Protein AF-A0A9C8K9I1-F1 (afdb_monomer)

Mean predicted aligned error: 13.5 Å

Foldseek 3Di:
DPPPPDPLPQDAEDDPVDPDPRYPDYPDPVVVVVVVVVVVVVVVVVVVVVCVVVVVVVVVD

Sequence (61 aa):
MDKKETDENTEFIKDENEPKRNYIFQNNSITKIATIIVVAFLILIIIGLVASGTSFFSSDL

Solvent-accessible surface area (backbone atoms only — not comparable to full-atom values): 3881 Å² total; per-residue (Å²): 132,88,82,86,72,79,90,69,85,60,44,69,68,41,53,90,90,51,95,68,89,52,40,81,39,69,76,43,71,64,59,56,52,52,52,52,54,54,53,52,52,53,52,51,51,52,51,50,51,52,51,51,54,53,50,57,60,61,73,77,108

Radius of gyration: 23.31 Å; Cα c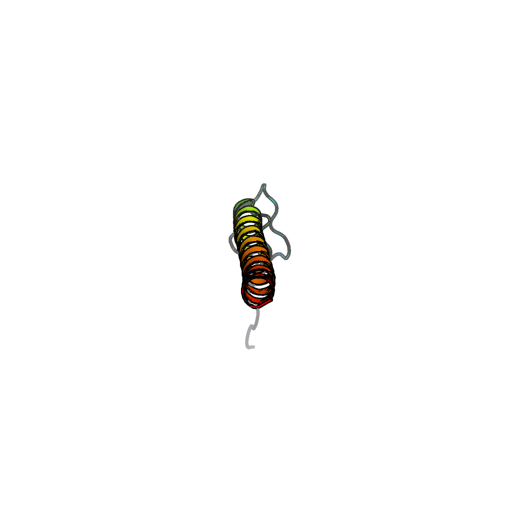ontacts (8 Å, |Δi|>4): 26; chains: 1; bounding box: 36×41×66 Å

Secondary structure (DSSP, 8-state):
----------EEEE-TT---S-EEEE--HHHHHHHHHHHHHHHHHHHHHHHHHHHHHHH--

pLDDT: mean 73.96, std 16.76, range [37.28, 98.25]

Structure (mmCIF, N/CA/C/O backbone):
data_AF-A0A9C8K9I1-F1
#
_entry.id   AF-A0A9C8K9I1-F1
#
loop_
_atom_site.group_PDB
_atom_site.id
_atom_site.type_symbol
_atom_site.label_atom_id
_atom_site.label_alt_id
_atom_site.label_comp_id
_atom_site.label_asym_id
_atom_site.label_entity_id
_atom_site.label_seq_id
_atom_site.pdbx_PDB_ins_code
_atom_site.Cartn_x
_atom_site.Cartn_y
_atom_site.Cartn_z
_atom_site.occupancy
_atom_site.B_iso_or_equiv
_atom_site.auth_seq_id
_atom_site.auth_comp_id
_atom_site.auth_asym_id
_atom_site.auth_atom_id
_atom_site.pdbx_PDB_model_num
ATOM 1 N N . MET A 1 1 ? -10.990 -36.367 36.050 1.00 37.28 1 MET A N 1
ATOM 2 C CA . MET A 1 1 ? -11.794 -35.777 34.962 1.00 37.28 1 MET A CA 1
ATOM 3 C C . MET A 1 1 ? -11.042 -34.536 34.517 1.00 37.28 1 MET A C 1
ATOM 5 O O . MET A 1 1 ? -11.079 -33.541 35.229 1.00 37.28 1 MET A O 1
ATOM 9 N N . ASP A 1 2 ? -10.245 -34.640 33.451 1.00 52.28 2 ASP A N 1
ATOM 10 C CA . ASP A 1 2 ? -9.497 -33.504 32.902 1.00 52.28 2 ASP A CA 1
ATOM 11 C C . ASP A 1 2 ? -10.484 -32.496 32.320 1.00 52.28 2 ASP A C 1
ATOM 13 O O . ASP A 1 2 ? -11.133 -32.742 31.303 1.00 52.28 2 ASP A O 1
ATOM 17 N N . LYS A 1 3 ? -10.649 -31.373 33.016 1.00 49.00 3 LYS A N 1
ATOM 18 C CA . LYS A 1 3 ? -11.54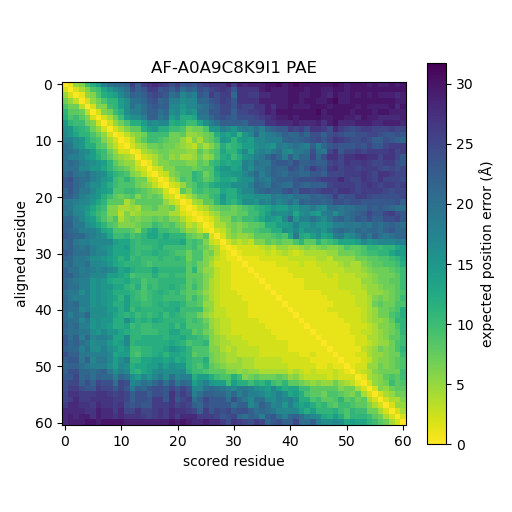1 -30.293 32.612 1.00 49.00 3 LYS A CA 1
ATOM 19 C C . LYS A 1 3 ? -10.831 -29.467 31.540 1.00 49.00 3 LYS A C 1
ATOM 21 O O . LYS A 1 3 ? -10.163 -28.487 31.846 1.00 49.00 3 LYS A O 1
ATOM 26 N N . LYS A 1 4 ? -10.955 -29.890 30.280 1.00 61.47 4 LYS A N 1
ATOM 27 C CA . LYS A 1 4 ? -10.665 -29.037 29.121 1.00 61.47 4 LYS A CA 1
ATOM 28 C C . LYS A 1 4 ? -11.849 -28.105 28.893 1.00 61.47 4 LYS A C 1
ATOM 30 O O . LYS A 1 4 ? -12.691 -28.370 28.050 1.00 61.47 4 LYS A O 1
ATOM 35 N N . GLU A 1 5 ? -11.935 -27.053 29.689 1.00 52.84 5 GLU A N 1
ATOM 36 C CA . GLU A 1 5 ? -12.842 -25.932 29.432 1.00 52.84 5 GLU A CA 1
ATOM 37 C C . GLU A 1 5 ? -11.953 -24.708 29.289 1.00 52.84 5 GLU A C 1
ATOM 39 O O . GLU A 1 5 ? -11.658 -24.001 30.252 1.00 52.84 5 GLU A O 1
ATOM 44 N N . THR A 1 6 ? -11.399 -24.568 28.089 1.00 51.31 6 THR A N 1
ATOM 45 C CA . THR A 1 6 ? -10.648 -23.391 27.700 1.00 51.31 6 THR A CA 1
ATOM 46 C C . THR A 1 6 ? -11.653 -22.262 27.544 1.00 51.31 6 THR A C 1
ATOM 48 O O . THR A 1 6 ? -12.476 -22.271 26.633 1.00 51.31 6 THR A O 1
ATOM 51 N N . ASP A 1 7 ? -11.617 -21.330 28.487 1.00 51.47 7 ASP A N 1
ATOM 52 C CA . ASP A 1 7 ? -12.432 -20.117 28.551 1.00 51.47 7 ASP A CA 1
ATOM 53 C C . ASP A 1 7 ? -12.006 -19.123 27.441 1.00 51.47 7 ASP A C 1
ATOM 55 O O . ASP A 1 7 ? -11.567 -18.001 27.685 1.00 51.47 7 ASP A O 1
ATOM 59 N N . GLU A 1 8 ? -12.039 -19.578 26.186 1.00 56.91 8 GLU A N 1
ATOM 60 C CA . GLU A 1 8 ? -11.632 -18.841 24.987 1.00 56.91 8 GLU A CA 1
ATOM 61 C C . GLU A 1 8 ? -12.873 -18.357 24.237 1.00 56.91 8 GLU A C 1
ATOM 63 O O . GLU A 1 8 ? -13.070 -18.660 23.060 1.00 56.91 8 GLU A O 1
ATOM 68 N N . 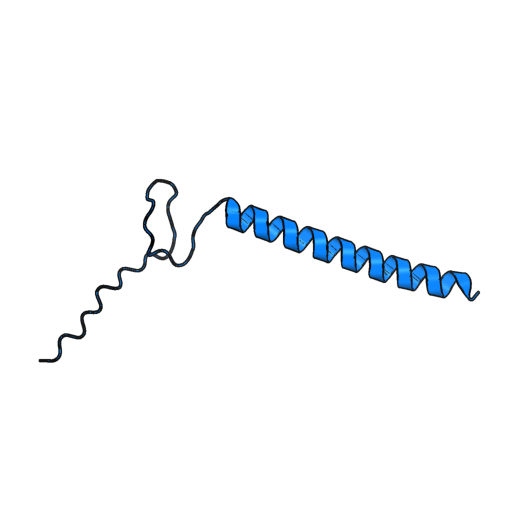ASN A 1 9 ? -13.742 -17.603 24.914 1.00 59.81 9 ASN A N 1
ATOM 69 C CA . ASN A 1 9 ? -14.788 -16.831 24.243 1.00 59.81 9 ASN A CA 1
ATOM 70 C C . ASN A 1 9 ? -14.121 -15.735 23.391 1.00 59.81 9 ASN A C 1
ATOM 72 O O . ASN A 1 9 ? -13.983 -14.583 23.806 1.00 59.81 9 ASN A O 1
ATOM 76 N N . THR A 1 10 ? -13.628 -16.133 22.218 1.00 59.94 10 THR A N 1
ATOM 77 C CA . THR A 1 10 ? -13.050 -15.250 21.211 1.00 59.94 10 THR A CA 1
ATOM 78 C C . THR A 1 10 ? -14.166 -14.883 20.252 1.00 59.94 10 THR A C 1
ATOM 80 O O . THR A 1 10 ? -14.655 -15.712 19.484 1.00 59.94 10 THR A O 1
ATOM 83 N N . GLU A 1 11 ? -14.620 -13.643 20.333 1.00 67.19 11 GLU A N 1
ATOM 84 C CA . GLU A 1 11 ? -15.706 -13.158 19.498 1.00 67.19 11 GLU A CA 1
ATOM 85 C C . GLU A 1 11 ? -15.183 -12.864 18.077 1.00 67.19 11 GLU A C 1
ATOM 87 O O . GLU A 1 11 ? -14.061 -12.385 17.871 1.00 67.19 11 GLU A O 1
ATOM 92 N N . PHE A 1 12 ? -15.990 -13.176 17.061 1.00 66.88 12 PHE A N 1
ATOM 93 C CA . PHE A 1 12 ? -15.549 -13.101 15.664 1.00 66.88 12 PHE A CA 1
ATOM 94 C C . PHE A 1 12 ? -15.371 -11.662 15.157 1.00 66.88 12 PHE A C 1
ATOM 96 O O . PHE A 1 12 ? -14.460 -11.417 14.366 1.00 66.88 12 PHE A O 1
ATOM 103 N N . ILE A 1 13 ? -16.208 -10.716 15.598 1.00 59.84 13 ILE A N 1
ATOM 104 C CA . ILE A 1 13 ? -16.253 -9.336 15.087 1.00 59.84 13 ILE A CA 1
ATOM 105 C C . ILE A 1 13 ? -16.259 -8.360 16.262 1.00 59.84 13 ILE A C 1
ATOM 107 O O . ILE A 1 13 ? -17.140 -8.430 17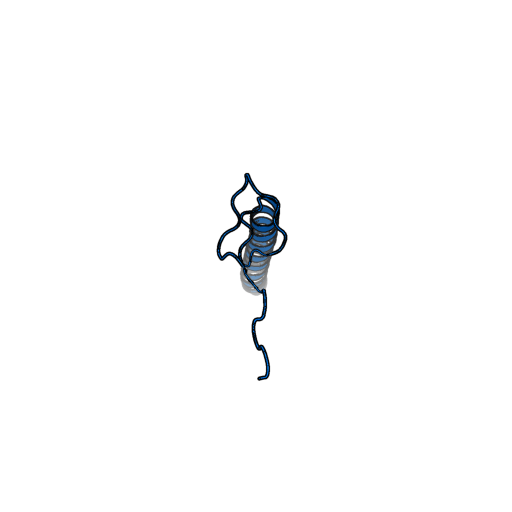.109 1.00 59.84 13 ILE A O 1
ATOM 111 N N . LYS A 1 14 ? -15.295 -7.435 16.289 1.00 65.06 14 LYS A N 1
ATOM 112 C CA . LYS A 1 14 ? -15.249 -6.337 17.261 1.00 65.06 14 LYS A CA 1
ATOM 113 C C . LYS A 1 14 ? -16.279 -5.267 16.924 1.00 65.06 14 LYS A C 1
ATOM 115 O O . LYS A 1 14 ? -16.143 -4.607 15.891 1.00 65.06 14 LYS A O 1
ATOM 120 N N . ASP A 1 15 ? -17.216 -5.045 17.835 1.00 64.25 15 ASP A N 1
ATOM 121 C CA . ASP A 1 15 ? -18.130 -3.907 17.790 1.00 64.25 15 ASP A CA 1
ATOM 122 C C . ASP A 1 15 ? -17.473 -2.644 18.379 1.00 64.25 15 ASP A C 1
ATOM 124 O O . ASP A 1 15 ? -16.709 -2.711 19.347 1.00 64.25 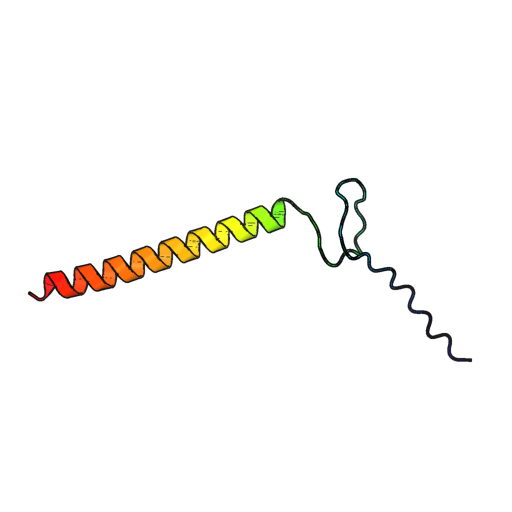15 ASP A O 1
ATOM 128 N N . GLU A 1 16 ? -17.734 -1.475 17.790 1.00 63.78 16 GLU A N 1
ATOM 129 C CA . GLU A 1 16 ? -17.041 -0.219 18.145 1.00 63.78 16 GLU A CA 1
ATOM 130 C C . GLU A 1 16 ? -17.363 0.252 19.575 1.00 63.78 16 GLU A C 1
ATOM 132 O O . GLU A 1 16 ? -16.564 0.951 20.199 1.00 63.78 16 GLU A O 1
ATOM 137 N N . ASN A 1 17 ? -18.500 -0.194 20.116 1.00 61.50 17 ASN A N 1
ATOM 138 C CA . ASN A 1 17 ? -18.982 0.147 21.454 1.00 61.50 17 ASN A CA 1
ATOM 139 C C . ASN A 1 17 ? -18.339 -0.677 22.584 1.00 61.50 17 ASN A C 1
ATOM 141 O O . ASN A 1 17 ? -18.539 -0.345 23.752 1.00 61.50 17 ASN A O 1
ATOM 145 N N . GLU A 1 18 ? -17.553 -1.719 22.279 1.00 61.28 18 GLU A N 1
ATOM 146 C CA . GLU A 1 18 ? -16.955 -2.584 23.302 1.00 61.28 18 GLU A CA 1
ATOM 147 C C . GLU A 1 18 ? -15.456 -2.827 23.061 1.00 61.28 18 GLU A C 1
ATOM 149 O O . GLU A 1 18 ? -15.065 -3.637 22.212 1.00 61.28 18 GLU A O 1
ATOM 154 N N . PRO A 1 19 ? -14.559 -2.191 23.839 1.00 57.91 19 PRO A N 1
ATOM 155 C CA . PRO A 1 19 ? -13.124 -2.417 23.729 1.00 57.91 19 PRO A CA 1
ATOM 156 C C . PRO A 1 19 ? -12.723 -3.742 24.403 1.00 57.91 19 PRO A C 1
ATOM 158 O O . PRO A 1 19 ? -11.986 -3.747 25.388 1.00 57.91 19 PRO A O 1
ATOM 161 N N . LYS A 1 20 ? -13.180 -4.891 23.887 1.00 64.81 20 LYS A N 1
ATOM 162 C CA . LYS A 1 20 ? -12.636 -6.197 24.302 1.00 64.81 20 LYS A CA 1
ATOM 163 C C . LYS A 1 20 ? -11.380 -6.522 23.492 1.00 64.81 20 LYS A C 1
ATOM 165 O O . LYS A 1 20 ? -11.240 -6.157 22.325 1.00 64.81 20 LYS A O 1
ATOM 170 N N . ARG A 1 21 ? -10.432 -7.202 24.138 1.00 62.00 21 ARG A N 1
ATOM 171 C CA . ARG A 1 21 ? -9.134 -7.589 23.558 1.00 62.00 21 ARG A CA 1
ATOM 172 C C . ARG A 1 21 ? -9.178 -8.957 22.855 1.00 62.00 21 ARG A C 1
ATOM 174 O O . ARG A 1 21 ? -8.206 -9.330 22.211 1.00 62.00 21 ARG A O 1
ATOM 181 N N . ASN A 1 22 ? -10.306 -9.665 22.955 1.00 66.75 22 ASN A N 1
ATOM 182 C CA . ASN A 1 22 ? -10.490 -11.055 22.527 1.00 66.75 22 ASN A CA 1
ATOM 183 C C . ASN A 1 22 ? -11.250 -11.164 21.187 1.00 66.75 22 ASN A C 1
ATOM 185 O O . ASN A 1 22 ? -12.067 -12.061 21.018 1.00 66.75 22 ASN A O 1
ATOM 189 N N . TYR A 1 23 ? -11.020 -10.238 20.249 1.00 68.12 23 TYR A N 1
ATOM 190 C CA . TYR A 1 23 ? -11.651 -10.266 18.923 1.00 68.12 23 TYR A CA 1
ATOM 191 C C . TYR A 1 23 ? -10.649 -10.650 17.835 1.00 68.12 23 TYR A C 1
ATOM 193 O O . TYR A 1 23 ? -9.574 -10.050 17.753 1.00 68.12 23 TYR A O 1
ATOM 201 N N . ILE A 1 24 ? -11.036 -11.591 16.968 1.00 71.00 24 ILE A N 1
ATOM 202 C CA . ILE A 1 24 ? -10.215 -12.042 15.826 1.00 71.00 24 ILE A CA 1
ATOM 203 C C . ILE A 1 24 ? -10.164 -10.959 14.742 1.00 71.00 24 ILE A C 1
ATOM 205 O O . ILE A 1 24 ? -9.095 -10.654 14.217 1.00 71.00 24 ILE A O 1
ATOM 209 N N . PHE A 1 25 ? -11.305 -10.325 14.451 1.00 63.75 25 PHE A N 1
ATOM 210 C CA . PHE A 1 25 ? -11.385 -9.199 13.525 1.00 63.75 25 PHE A CA 1
ATOM 211 C C . PHE A 1 25 ? -11.732 -7.915 14.265 1.00 63.75 25 PHE A C 1
ATOM 213 O O . PHE A 1 25 ? -12.859 -7.705 14.715 1.00 63.75 25 PHE A O 1
ATOM 220 N N . GLN A 1 26 ? -10.747 -7.024 14.369 1.00 63.41 26 GLN A N 1
ATOM 221 C CA . GLN A 1 26 ? -10.971 -5.682 14.884 1.00 63.41 26 GLN A CA 1
ATOM 222 C C . GLN A 1 26 ? -11.438 -4.770 13.748 1.00 63.41 26 GLN A C 1
ATOM 224 O O . GLN A 1 26 ? -10.659 -4.478 12.843 1.00 63.41 26 GLN A O 1
ATOM 229 N N . ASN A 1 27 ? -12.678 -4.271 13.806 1.00 63.72 27 ASN A N 1
ATOM 230 C CA . ASN A 1 27 ? -13.123 -3.163 12.956 1.00 63.72 27 ASN A CA 1
ATOM 231 C C . ASN A 1 27 ? -12.488 -1.855 13.460 1.00 63.72 27 ASN A C 1
ATOM 233 O O . ASN A 1 27 ? -13.139 -1.005 14.056 1.00 63.72 27 ASN A O 1
ATOM 237 N N . ASN A 1 28 ? -11.171 -1.726 13.302 1.00 67.31 28 ASN A N 1
ATOM 238 C CA . ASN A 1 28 ? -10.442 -0.514 13.642 1.00 67.31 28 ASN A CA 1
ATOM 239 C C . ASN A 1 28 ? -10.178 0.302 12.367 1.00 67.31 28 ASN A C 1
ATOM 241 O O . ASN A 1 28 ? -9.704 -0.186 11.338 1.00 67.31 28 ASN A O 1
ATOM 245 N N . SER A 1 29 ? -10.451 1.599 12.456 1.00 72.81 29 SER A N 1
ATOM 246 C CA . SER A 1 29 ? -10.067 2.573 11.432 1.00 72.81 29 SER A CA 1
ATOM 247 C C . SER A 1 29 ? -8.562 2.526 11.138 1.00 72.81 29 SER A C 1
ATOM 249 O O . SER A 1 29 ? -8.154 2.730 10.001 1.00 72.81 29 SER A O 1
ATOM 251 N N . ILE A 1 30 ? -7.743 2.163 12.132 1.00 81.12 30 ILE A N 1
ATOM 252 C CA . ILE A 1 30 ? -6.285 2.046 12.012 1.00 81.12 30 ILE A CA 1
ATOM 253 C C . ILE A 1 30 ? -5.871 0.953 11.016 1.00 81.12 30 ILE A C 1
ATOM 255 O O . ILE A 1 30 ? -5.040 1.235 10.157 1.00 81.12 30 ILE A O 1
ATOM 259 N N . THR A 1 31 ? -6.448 -0.260 11.066 1.00 83.69 31 THR A N 1
ATOM 260 C CA . THR A 1 31 ? -6.097 -1.305 10.080 1.00 83.69 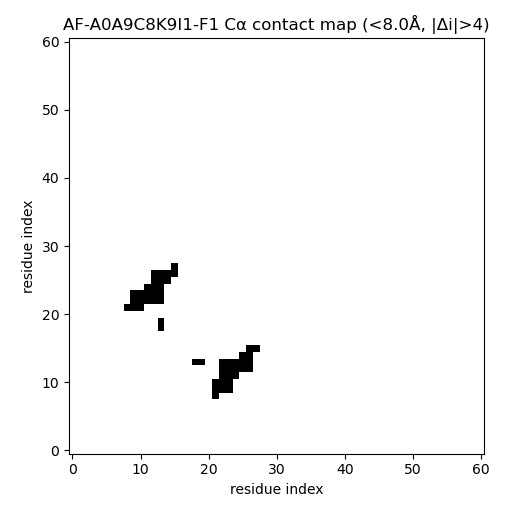31 THR A CA 1
ATOM 261 C C . THR A 1 31 ? -6.529 -0.877 8.686 1.00 83.69 31 THR A C 1
ATOM 263 O O . THR A 1 31 ? -5.751 -1.024 7.752 1.00 83.69 31 THR A O 1
ATOM 266 N N . LYS A 1 32 ? -7.711 -0.261 8.537 1.00 83.38 32 LYS A N 1
ATOM 267 C CA . LYS A 1 32 ? -8.158 0.275 7.238 1.00 83.38 32 LYS A CA 1
ATOM 268 C C . LYS A 1 32 ? -7.183 1.324 6.691 1.00 83.38 32 LYS A C 1
ATOM 270 O O . LYS A 1 32 ? -6.795 1.238 5.530 1.00 83.38 32 LYS A O 1
ATOM 275 N N . ILE A 1 33 ? -6.746 2.271 7.523 1.00 89.88 33 ILE A N 1
ATOM 276 C CA . ILE A 1 33 ? -5.765 3.298 7.139 1.00 89.88 33 ILE A CA 1
ATOM 277 C C . ILE A 1 33 ? -4.427 2.653 6.751 1.00 89.88 33 ILE A C 1
ATOM 279 O O . ILE A 1 33 ? -3.875 2.983 5.703 1.00 89.88 33 ILE A O 1
ATOM 283 N N . ALA A 1 34 ? -3.930 1.699 7.542 1.00 90.44 34 ALA A N 1
ATOM 284 C CA . ALA A 1 34 ? -2.687 0.991 7.248 1.00 90.44 34 ALA A CA 1
ATOM 285 C C . ALA A 1 34 ? -2.763 0.228 5.915 1.00 90.44 34 ALA A C 1
ATOM 287 O O . ALA A 1 34 ? -1.853 0.334 5.091 1.00 90.44 34 ALA A O 1
ATOM 288 N N . THR A 1 35 ? -3.866 -0.480 5.658 1.00 92.81 35 THR A N 1
ATOM 289 C CA . THR A 1 35 ? -4.095 -1.177 4.386 1.00 92.81 35 THR A CA 1
ATOM 290 C C . THR A 1 35 ? -4.105 -0.206 3.205 1.00 92.81 35 THR A C 1
ATOM 292 O O . THR A 1 35 ? -3.455 -0.481 2.199 1.00 92.81 35 THR A O 1
ATOM 295 N N . ILE A 1 36 ? -4.779 0.944 3.323 1.00 95.38 36 ILE A N 1
ATOM 296 C CA . ILE A 1 36 ? -4.822 1.959 2.257 1.00 95.38 36 ILE A CA 1
ATOM 297 C C . ILE A 1 36 ? -3.415 2.473 1.927 1.00 95.38 36 ILE A C 1
ATOM 299 O O . ILE A 1 36 ? -3.065 2.575 0.751 1.00 95.38 36 ILE A O 1
ATOM 303 N N . ILE A 1 37 ? -2.591 2.750 2.943 1.00 96.56 37 ILE A N 1
ATOM 304 C CA . ILE A 1 37 ? -1.212 3.224 2.748 1.00 96.56 37 ILE A CA 1
ATOM 305 C C . ILE A 1 37 ? -0.383 2.185 1.985 1.00 96.56 37 ILE A C 1
ATOM 307 O O . ILE A 1 37 ? 0.289 2.529 1.012 1.00 96.56 37 ILE A O 1
ATOM 311 N N . VAL A 1 38 ? -0.453 0.912 2.385 1.00 97.00 38 VAL A N 1
ATOM 312 C CA . VAL A 1 38 ? 0.287 -0.169 1.713 1.00 97.00 38 VAL A CA 1
ATOM 313 C C . VAL A 1 38 ? -0.141 -0.298 0.250 1.00 97.00 38 VAL A C 1
ATOM 315 O O . VAL A 1 38 ? 0.712 -0.349 -0.636 1.00 97.00 38 VAL A O 1
ATOM 318 N N . VAL A 1 39 ? -1.448 -0.289 -0.024 1.00 97.81 39 VAL A N 1
ATOM 319 C CA . VAL A 1 39 ? -1.979 -0.365 -1.395 1.00 97.81 39 VAL A CA 1
ATOM 320 C C . VAL A 1 39 ? -1.504 0.818 -2.244 1.00 97.81 39 VAL A C 1
ATOM 322 O O . VAL A 1 39 ? -1.107 0.621 -3.392 1.00 97.81 39 VAL A O 1
ATOM 325 N N . ALA A 1 40 ? -1.472 2.031 -1.687 1.00 98.06 40 ALA A N 1
ATOM 326 C CA . ALA A 1 40 ? -0.983 3.211 -2.398 1.00 98.06 40 ALA A CA 1
ATOM 327 C C . ALA A 1 40 ? 0.493 3.073 -2.817 1.00 98.06 40 ALA A C 1
ATOM 329 O O . ALA A 1 40 ? 0.837 3.362 -3.965 1.00 98.06 40 ALA A O 1
ATOM 330 N N . PHE A 1 41 ? 1.358 2.571 -1.929 1.00 98.25 41 PHE A N 1
ATOM 331 C CA . PHE A 1 41 ? 2.764 2.316 -2.263 1.00 98.25 41 PHE A CA 1
ATOM 332 C C . PHE A 1 41 ? 2.932 1.239 -3.336 1.00 98.25 41 PHE A C 1
ATOM 334 O O . PHE A 1 41 ? 3.762 1.399 -4.229 1.00 98.25 41 PHE A O 1
ATOM 341 N N . LEU A 1 42 ? 2.130 0.172 -3.297 1.00 98.25 42 LEU A N 1
ATOM 342 C CA . LEU A 1 42 ? 2.171 -0.867 -4.329 1.00 98.25 42 LEU A CA 1
ATOM 343 C C . LEU A 1 42 ? 1.829 -0.302 -5.713 1.00 98.25 42 LEU A C 1
ATOM 345 O O . LEU A 1 42 ? 2.520 -0.602 -6.685 1.00 98.25 42 LEU A O 1
ATOM 349 N N . ILE A 1 43 ? 0.817 0.566 -5.800 1.00 98.06 43 ILE A N 1
ATOM 350 C CA . ILE A 1 43 ? 0.454 1.236 -7.055 1.00 98.06 43 ILE A CA 1
ATOM 351 C C . ILE A 1 43 ? 1.599 2.134 -7.543 1.00 98.06 43 ILE A C 1
ATOM 353 O O . ILE A 1 43 ? 1.945 2.088 -8.723 1.00 98.06 43 ILE A O 1
ATOM 357 N N . LEU A 1 44 ? 2.232 2.905 -6.650 1.00 97.75 44 LEU A N 1
ATOM 358 C CA . LEU A 1 44 ? 3.386 3.741 -7.006 1.00 97.75 44 LEU A CA 1
ATOM 359 C C . LEU A 1 44 ? 4.552 2.919 -7.568 1.00 97.75 44 LEU A C 1
ATOM 361 O O . LEU A 1 44 ? 5.164 3.328 -8.554 1.00 97.75 44 LEU A O 1
ATOM 365 N N . ILE A 1 45 ? 4.834 1.750 -6.987 1.00 97.19 45 ILE A N 1
ATOM 366 C CA . ILE A 1 45 ? 5.881 0.844 -7.481 1.00 97.19 45 ILE A CA 1
ATOM 367 C C . ILE A 1 45 ? 5.546 0.347 -8.891 1.00 97.19 45 ILE A C 1
ATOM 369 O O . ILE A 1 45 ? 6.417 0.350 -9.758 1.00 97.19 45 ILE A O 1
ATOM 373 N N . ILE A 1 46 ? 4.292 -0.038 -9.145 1.00 96.69 46 ILE A N 1
ATOM 374 C CA . ILE A 1 46 ? 3.854 -0.487 -10.475 1.00 96.69 46 ILE A CA 1
ATOM 375 C C . ILE A 1 46 ? 4.022 0.635 -11.505 1.00 96.69 46 ILE A C 1
ATOM 377 O O . ILE A 1 46 ? 4.547 0.393 -12.591 1.00 96.69 46 ILE A O 1
ATOM 381 N N . ILE A 1 47 ? 3.632 1.866 -11.16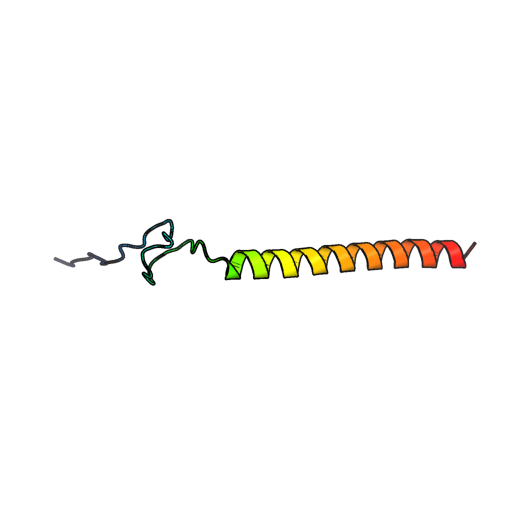1 1.00 96.12 47 ILE A N 1
ATOM 382 C CA . ILE A 1 47 ? 3.814 3.031 -12.038 1.00 96.12 47 ILE A CA 1
ATOM 383 C C . ILE A 1 47 ? 5.301 3.239 -12.344 1.00 96.12 47 ILE A C 1
ATOM 385 O O . ILE A 1 47 ? 5.665 3.392 -13.509 1.00 96.12 47 ILE A O 1
ATOM 389 N N . GLY A 1 48 ? 6.164 3.191 -11.325 1.00 94.19 48 GLY A N 1
ATOM 390 C CA . GLY A 1 48 ? 7.613 3.308 -11.498 1.00 94.19 48 GLY A CA 1
ATOM 391 C C . GLY A 1 48 ? 8.192 2.212 -12.394 1.00 94.19 48 GLY A C 1
ATOM 392 O O . GLY A 1 48 ? 9.017 2.499 -13.259 1.00 94.19 48 GLY A O 1
ATOM 393 N N . LEU A 1 49 ? 7.716 0.973 -12.251 1.00 93.25 49 LEU A N 1
ATOM 394 C CA . LEU A 1 49 ? 8.145 -0.156 -13.074 1.00 93.25 49 LEU A CA 1
ATOM 395 C C . LEU A 1 49 ? 7.747 0.025 -14.547 1.00 93.25 49 LEU A C 1
ATOM 397 O O . LEU A 1 49 ? 8.574 -0.170 -15.436 1.00 93.25 49 LEU A O 1
ATOM 401 N N . VAL A 1 50 ? 6.504 0.437 -14.813 1.00 93.38 50 VAL A N 1
ATOM 402 C CA . VAL A 1 50 ? 6.011 0.684 -16.179 1.00 93.38 50 VAL A CA 1
ATOM 403 C C . VAL A 1 50 ? 6.723 1.880 -16.811 1.00 93.38 50 VAL A C 1
ATOM 405 O O . VAL A 1 50 ? 7.129 1.811 -17.972 1.00 93.38 50 VAL A O 1
ATOM 408 N N . ALA A 1 51 ? 6.924 2.960 -16.052 1.00 90.19 51 ALA A N 1
ATOM 409 C CA . ALA A 1 51 ? 7.668 4.131 -16.508 1.00 90.19 51 ALA A CA 1
ATOM 410 C C . ALA A 1 51 ? 9.127 3.775 -16.828 1.00 90.19 51 ALA A C 1
ATOM 412 O O . ALA A 1 51 ? 9.631 4.159 -17.877 1.00 90.19 51 ALA A O 1
ATOM 413 N N . SER A 1 52 ? 9.778 2.977 -15.977 1.00 87.06 52 SER A N 1
ATOM 414 C CA . SER A 1 52 ? 11.135 2.483 -16.221 1.00 87.06 52 SER A CA 1
ATOM 415 C C . SER A 1 52 ? 11.206 1.603 -17.468 1.00 87.06 52 SER A C 1
ATOM 417 O O . SER A 1 52 ? 12.130 1.752 -18.262 1.00 87.06 52 SER A O 1
ATOM 419 N N . GLY A 1 53 ? 10.248 0.691 -17.659 1.00 83.56 53 GLY A N 1
ATOM 420 C CA . GLY A 1 53 ? 10.219 -0.190 -18.828 1.00 83.56 53 GLY A CA 1
ATOM 421 C C . GLY A 1 53 ? 9.982 0.566 -20.137 1.00 83.56 53 GLY A C 1
ATOM 422 O O . GLY A 1 53 ? 10.633 0.285 -21.138 1.00 83.56 53 GLY A O 1
ATOM 423 N N . THR A 1 54 ? 9.092 1.561 -20.127 1.00 81.69 54 THR A N 1
ATOM 424 C CA . THR A 1 54 ? 8.783 2.381 -21.311 1.00 81.69 54 THR A CA 1
ATOM 425 C C . THR A 1 54 ? 9.862 3.419 -21.619 1.00 81.69 54 THR A C 1
ATOM 427 O O . THR A 1 54 ? 10.160 3.636 -22.796 1.00 81.69 54 THR A O 1
ATOM 430 N N . SER A 1 55 ? 10.493 4.030 -20.608 1.00 72.81 55 SER A N 1
ATOM 431 C CA . SER A 1 55 ? 11.593 4.972 -20.845 1.00 72.81 55 SER A CA 1
ATOM 432 C C . SER A 1 55 ? 12.839 4.262 -21.367 1.00 72.81 55 SER A C 1
ATOM 434 O O . SER A 1 55 ? 13.467 4.783 -22.279 1.00 72.81 55 SER A O 1
ATOM 436 N N . PHE A 1 56 ? 13.167 3.077 -20.839 1.00 67.12 56 PHE A N 1
ATOM 437 C CA . PHE A 1 56 ? 14.328 2.297 -21.278 1.00 67.12 56 PHE A CA 1
ATOM 438 C C . PHE A 1 56 ? 14.192 1.843 -22.741 1.00 67.12 56 PHE A C 1
ATOM 440 O O . PHE A 1 56 ? 15.138 1.945 -23.512 1.00 67.12 56 PHE A O 1
ATOM 447 N N . PHE A 1 57 ? 12.991 1.425 -23.156 1.00 61.00 57 PHE A N 1
ATOM 448 C CA . PHE A 1 57 ? 12.728 1.014 -24.541 1.00 61.00 57 PHE A CA 1
ATOM 449 C C . PHE A 1 57 ? 12.678 2.191 -25.531 1.00 61.00 57 PHE A C 1
ATOM 451 O O . PHE A 1 57 ? 12.978 2.014 -26.706 1.00 61.00 57 PHE A O 1
ATOM 458 N N . SER A 1 58 ? 12.296 3.390 -25.073 1.00 61.09 58 SER A N 1
ATOM 459 C CA . SER A 1 58 ? 12.236 4.593 -25.922 1.00 61.09 58 SER A CA 1
ATOM 460 C C . SER A 1 58 ? 13.591 5.286 -26.083 1.00 61.09 58 SER A C 1
ATOM 462 O O . SER A 1 58 ? 13.765 6.045 -27.027 1.00 61.09 58 SER A O 1
ATOM 464 N N . SER A 1 59 ? 14.539 5.071 -25.164 1.00 60.47 59 SER A N 1
ATOM 465 C CA . SER A 1 59 ? 15.893 5.635 -25.256 1.00 60.47 59 SER A CA 1
ATOM 466 C C . SER A 1 59 ? 16.840 4.856 -26.174 1.00 60.47 59 SER A C 1
ATOM 468 O O . SER A 1 59 ? 17.890 5.388 -26.517 1.00 60.47 59 SER A O 1
ATOM 470 N N . ASP A 1 60 ? 16.482 3.624 -26.549 1.00 59.75 60 ASP A N 1
ATOM 471 C CA . ASP A 1 60 ? 17.299 2.717 -27.374 1.00 59.75 60 ASP A CA 1
ATOM 472 C C . ASP A 1 60 ? 16.844 2.634 -28.853 1.00 59.75 60 ASP A C 1
ATOM 474 O O . ASP A 1 60 ? 17.401 1.836 -29.611 1.00 59.75 60 ASP A O 1
ATOM 478 N N . LEU A 1 61 ? 15.850 3.434 -29.281 1.00 54.06 61 LEU A N 1
ATOM 479 C CA . LEU A 1 61 ? 15.337 3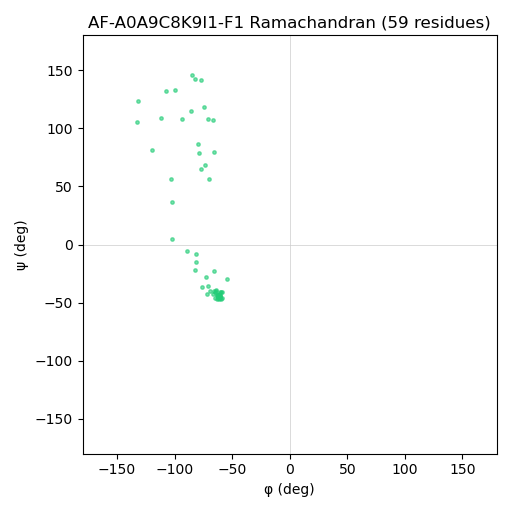.482 -30.664 1.00 54.06 61 LEU A CA 1
ATOM 480 C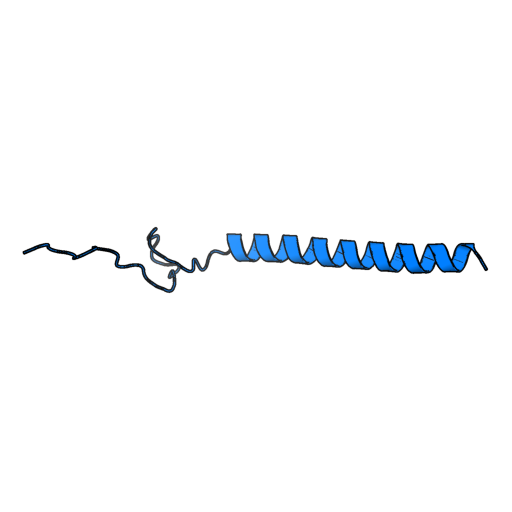 C . LEU A 1 61 ? 15.764 4.750 -31.421 1.00 54.06 61 LEU A C 1
ATOM 482 O O . LEU A 1 61 ? 15.628 5.854 -30.846 1.00 54.06 61 LEU A O 1
#